Protein AF-A0A9W7HK57-F1 (afdb_monomer)

InterPro domains:
  IPR004320 Protein BPS1, chloroplastic [PF03087] (46-125)

Solvent-accessible surface area (backbone atoms only — not comparable to full-atom values): 7786 Å² total; per-residue (Å²): 138,83,84,80,81,81,78,83,73,83,80,79,73,81,81,78,69,53,72,56,57,53,52,35,52,50,36,50,51,54,46,56,54,51,68,73,46,97,78,60,54,70,67,57,57,54,50,38,50,50,56,34,49,53,40,50,50,53,43,50,48,70,75,49,48,67,64,63,58,48,54,55,49,50,52,54,49,53,52,53,51,53,52,52,51,50,53,49,51,52,50,52,52,52,50,53,50,52,52,51,52,52,52,51,52,54,46,55,68,70,50,58,64,62,62,50,50,58,50,51,52,51,51,51,53,53,50,54,65,70,70,56,133

Sequence (133 aa):
MAASTAHVRSSSLPTTTHPLVLSVEEQLTKLKASQHEASPSISNRLGGLKELYERVDDMIHSQFPKSHCIEHLEDVLGGSLRVLDACGTVRDVLSRMRESLQALESSLRRSNKFYRVGDLVKEYTMWALKTLP

Structure (mmCIF, N/CA/C/O backbone):
data_AF-A0A9W7HK57-F1
#
_entry.id   AF-A0A9W7HK57-F1
#
loop_
_atom_site.group_PDB
_atom_site.id
_atom_site.type_symbol
_atom_site.label_atom_id
_atom_site.label_alt_id
_atom_site.label_comp_id
_atom_site.label_asym_id
_atom_site.label_entity_id
_atom_site.label_seq_id
_atom_site.pdbx_PDB_ins_code
_atom_site.Cartn_x
_atom_site.Cartn_y
_atom_site.Cartn_z
_atom_site.occupancy
_atom_site.B_iso_or_equiv
_atom_site.auth_seq_id
_atom_site.auth_comp_id
_atom_site.auth_asym_id
_atom_site.auth_atom_id
_atom_site.pdbx_PDB_model_num
ATOM 1 N N . MET A 1 1 ? -57.810 42.703 3.929 1.00 36.16 1 MET A N 1
ATOM 2 C CA . MET A 1 1 ? -56.436 42.159 3.912 1.00 36.16 1 MET A CA 1
ATOM 3 C C . MET A 1 1 ? -56.252 41.327 5.169 1.00 36.16 1 MET A C 1
ATOM 5 O O . MET A 1 1 ? -56.067 41.896 6.233 1.00 36.16 1 MET A O 1
ATOM 9 N N . ALA A 1 2 ? -56.416 40.008 5.078 1.00 39.22 2 ALA A N 1
ATOM 10 C CA . ALA A 1 2 ? -56.170 39.109 6.202 1.00 39.22 2 ALA A CA 1
ATOM 11 C C . ALA A 1 2 ? -54.785 38.490 5.999 1.00 39.22 2 ALA A C 1
ATOM 13 O O . ALA A 1 2 ? -54.584 37.727 5.058 1.00 39.22 2 ALA A O 1
ATOM 14 N N . ALA A 1 3 ? -53.818 38.883 6.826 1.00 50.88 3 ALA A N 1
ATOM 15 C CA . ALA A 1 3 ? -52.492 38.285 6.820 1.00 50.88 3 ALA A CA 1
ATOM 16 C C . ALA A 1 3 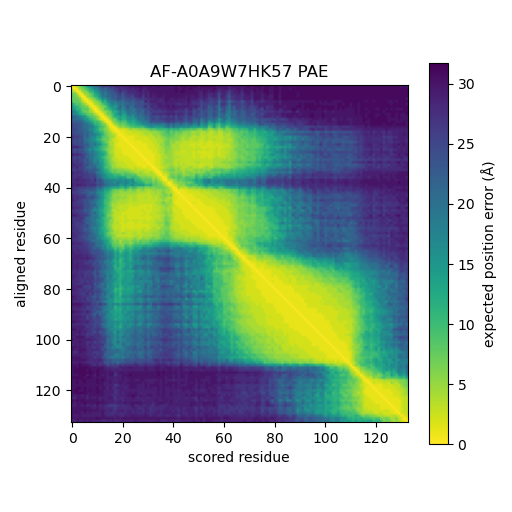? -52.567 36.940 7.554 1.00 50.88 3 ALA A C 1
ATOM 18 O O . ALA A 1 3 ? -52.700 36.899 8.775 1.00 50.88 3 ALA A O 1
ATOM 19 N N . SER A 1 4 ? -52.515 35.837 6.809 1.00 54.34 4 SER A N 1
ATOM 20 C CA . SER A 1 4 ? -52.327 34.507 7.384 1.00 54.34 4 SER A CA 1
ATOM 21 C C . SER A 1 4 ? -50.872 34.372 7.827 1.00 54.34 4 SER A C 1
ATOM 23 O O . SER A 1 4 ? -49.964 34.279 6.999 1.00 54.34 4 SER A O 1
ATOM 25 N N . THR A 1 5 ? -50.638 34.381 9.134 1.00 57.47 5 THR A N 1
ATOM 26 C CA . THR A 1 5 ? -49.333 34.095 9.728 1.00 57.47 5 THR A CA 1
ATOM 27 C C . THR A 1 5 ? -49.012 32.612 9.531 1.00 57.47 5 THR A C 1
ATOM 29 O O . THR A 1 5 ? -49.522 31.737 10.228 1.00 57.47 5 THR A O 1
ATOM 32 N N . ALA A 1 6 ? -48.177 32.305 8.539 1.00 56.09 6 ALA A N 1
ATOM 33 C CA . ALA A 1 6 ? -47.657 30.959 8.341 1.00 56.09 6 ALA A CA 1
ATOM 34 C C . ALA A 1 6 ? -46.676 30.627 9.479 1.00 56.09 6 ALA A C 1
ATOM 36 O O . ALA A 1 6 ? -45.505 30.999 9.447 1.00 56.09 6 ALA A O 1
ATOM 3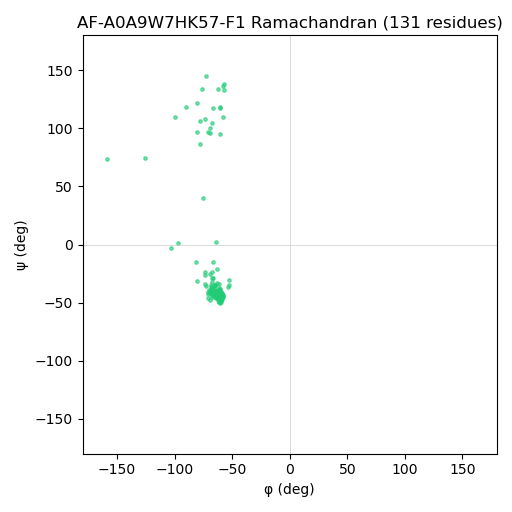7 N N . HIS A 1 7 ? -47.169 29.946 10.514 1.00 62.16 7 HIS A N 1
ATOM 38 C CA . HIS A 1 7 ? -46.334 29.387 11.571 1.00 62.16 7 HIS A CA 1
ATOM 39 C C . HIS A 1 7 ? -45.558 28.195 10.999 1.00 62.16 7 HIS A C 1
ATOM 41 O O . HIS A 1 7 ? -46.059 27.073 10.951 1.00 62.16 7 HIS A O 1
ATOM 47 N N . VAL A 1 8 ? -44.314 28.428 10.581 1.00 58.16 8 VAL A N 1
ATOM 48 C CA . VAL A 1 8 ? -43.370 27.348 10.276 1.00 58.16 8 VAL A CA 1
ATOM 49 C C . VAL A 1 8 ? -43.040 26.662 11.599 1.00 58.16 8 VAL A C 1
ATOM 51 O O . VAL A 1 8 ? -42.371 27.231 12.459 1.00 58.16 8 VAL A O 1
ATOM 54 N N . ARG A 1 9 ? -43.602 25.474 11.825 1.00 62.94 9 ARG A N 1
ATOM 55 C CA . ARG A 1 9 ? -43.195 24.584 12.915 1.00 62.94 9 ARG A CA 1
ATOM 56 C C . ARG A 1 9 ? -42.093 23.684 12.375 1.00 62.94 9 ARG A C 1
ATOM 58 O O . ARG A 1 9 ? -42.320 22.946 11.423 1.00 62.94 9 ARG A O 1
ATOM 65 N N . SER A 1 10 ? -40.905 23.772 12.958 1.00 61.88 10 SER A N 1
ATOM 66 C CA . SER A 1 10 ? -39.777 22.897 12.655 1.00 61.88 10 SER A CA 1
ATOM 67 C C . SER A 1 10 ? -40.167 21.453 12.975 1.00 61.88 10 SER A C 1
ATOM 69 O O . SER A 1 10 ? -40.472 21.128 14.121 1.00 61.88 10 SER A O 1
ATOM 71 N N . SER A 1 11 ? -40.167 20.578 11.974 1.00 54.38 11 SER A N 1
ATOM 72 C CA . SER A 1 11 ? -40.298 19.139 12.182 1.00 54.38 11 SER A CA 1
ATOM 73 C C . SER A 1 11 ? -38.935 18.582 12.592 1.00 54.38 11 SER A C 1
ATOM 75 O O . SER A 1 11 ? -38.082 18.336 11.739 1.00 54.38 11 SER A O 1
ATOM 77 N N . SER A 1 12 ? -38.693 18.410 13.892 1.00 60.69 12 SER A N 1
ATOM 78 C CA . SER A 1 12 ? -37.573 17.587 14.353 1.00 60.69 12 SER A CA 1
ATOM 79 C C . SER A 1 12 ? -37.856 16.140 13.950 1.00 60.69 12 SER A C 1
ATOM 81 O O . SER A 1 12 ? -38.856 15.566 14.386 1.00 60.69 12 SER A O 1
ATOM 83 N N . LEU A 1 13 ? -37.006 15.564 13.099 1.00 61.25 13 LEU A N 1
ATOM 84 C CA . LEU A 1 13 ? -37.034 14.130 12.819 1.00 61.25 13 LEU A CA 1
ATOM 85 C C . LEU A 1 13 ? -36.847 13.380 14.146 1.00 61.25 13 LEU A C 1
ATOM 87 O O . LEU A 1 13 ? -35.998 13.796 14.939 1.00 61.25 13 LEU A O 1
ATOM 91 N N . PRO A 1 14 ? -37.607 12.306 14.422 1.00 55.72 14 PRO A N 1
ATOM 92 C CA . PRO A 1 14 ? -37.324 11.483 15.583 1.00 55.72 14 PRO A CA 1
ATOM 93 C C . PRO A 1 14 ? -35.911 10.924 15.419 1.00 55.72 14 PRO A C 1
ATOM 95 O O . PRO A 1 14 ? -35.630 10.206 14.459 1.00 55.72 14 PRO A O 1
ATOM 98 N N . THR A 1 15 ? -35.015 11.277 16.339 1.00 57.44 15 THR A N 1
ATOM 99 C CA . THR A 1 15 ? -33.694 10.664 16.460 1.00 57.44 15 THR A CA 1
ATOM 100 C C . THR A 1 15 ? -33.939 9.188 16.732 1.00 57.44 15 THR A C 1
ATOM 102 O O . THR A 1 15 ? -34.248 8.794 17.852 1.00 57.44 15 THR A O 1
ATOM 105 N N . THR A 1 16 ? -33.926 8.369 15.685 1.00 60.75 16 THR A N 1
ATOM 106 C CA . THR A 1 16 ? -34.146 6.933 15.826 1.00 60.75 16 THR A CA 1
ATOM 107 C C . THR A 1 16 ? -32.828 6.369 16.333 1.00 60.75 16 THR A C 1
ATOM 109 O O . THR A 1 16 ? -31.924 6.061 15.560 1.00 60.75 16 THR A O 1
ATOM 112 N N . THR A 1 17 ? -32.652 6.376 17.651 1.00 71.06 17 THR A N 1
ATOM 113 C CA . THR A 1 17 ? -31.466 5.821 18.296 1.00 71.06 17 THR A CA 1
ATOM 114 C C . THR A 1 17 ? -31.397 4.330 17.995 1.00 71.06 17 THR A C 1
ATOM 116 O O . THR A 1 17 ? -32.395 3.611 18.056 1.00 71.06 17 THR A O 1
ATOM 119 N N . HIS A 1 18 ? -30.208 3.869 17.606 1.00 76.25 18 HIS A N 1
ATOM 120 C CA . HIS A 1 18 ? -29.988 2.474 17.246 1.00 76.25 18 HIS A CA 1
ATOM 121 C C . HIS A 1 18 ? -30.381 1.558 18.426 1.00 76.25 18 HIS A C 1
ATOM 123 O O . HIS A 1 18 ? -30.021 1.878 19.562 1.00 76.25 18 HIS A O 1
ATOM 129 N N . PRO A 1 19 ? -31.054 0.411 18.202 1.00 82.88 19 PRO A N 1
ATOM 130 C CA . PRO A 1 19 ? -31.537 -0.461 19.281 1.00 82.88 19 PRO A CA 1
ATOM 131 C C . PRO A 1 19 ? -30.457 -0.866 20.297 1.00 82.88 19 PRO A C 1
ATOM 133 O O . PRO A 1 19 ? -30.723 -0.948 21.493 1.00 82.88 19 PRO A O 1
ATOM 136 N N . LEU A 1 20 ? -29.213 -1.056 19.837 1.00 83.19 20 LEU A N 1
ATOM 137 C CA . LEU A 1 20 ? -28.071 -1.354 20.715 1.00 83.19 20 LEU A CA 1
ATOM 138 C C . LEU A 1 20 ? -27.679 -0.169 21.613 1.00 83.19 20 LEU A C 1
ATOM 140 O O . LEU A 1 20 ? -27.339 -0.378 22.772 1.00 83.19 20 LEU A O 1
ATOM 144 N N . VAL A 1 21 ? -27.779 1.068 21.116 1.00 84.94 21 VAL A N 1
ATOM 145 C CA . VAL A 1 21 ? -27.495 2.281 21.904 1.00 84.94 21 VAL A CA 1
ATOM 146 C C . VAL A 1 21 ? -28.541 2.442 23.004 1.00 84.94 21 VAL A C 1
ATOM 148 O O . VAL A 1 21 ? -28.182 2.632 24.162 1.00 84.94 21 VAL A O 1
ATOM 151 N N . LEU A 1 22 ? -29.819 2.254 22.662 1.00 87.69 22 LEU A N 1
ATOM 152 C CA . LEU A 1 22 ? -30.916 2.251 23.635 1.00 87.69 22 LEU A CA 1
ATOM 153 C C . LEU A 1 22 ? -30.718 1.179 24.709 1.00 87.69 22 LEU A C 1
ATOM 1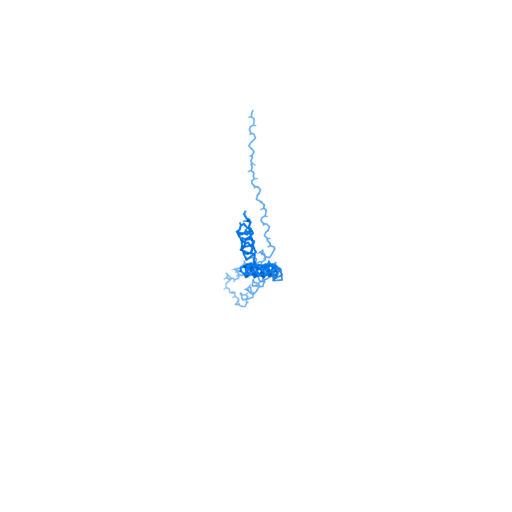55 O O . LEU A 1 22 ? -30.905 1.440 25.895 1.00 87.69 22 LEU A O 1
ATOM 159 N N . SER A 1 23 ? -30.282 -0.017 24.310 1.00 87.81 23 SER A N 1
ATOM 160 C CA . SER A 1 23 ? -30.018 -1.088 25.264 1.00 87.81 23 SER A CA 1
ATOM 161 C C . SER A 1 23 ? -28.855 -0.773 26.213 1.00 87.81 23 SER A C 1
ATOM 163 O O . SER A 1 23 ? -28.913 -1.184 27.372 1.00 87.81 23 SER A O 1
ATOM 165 N N . VAL A 1 24 ? -27.795 -0.109 25.748 1.00 89.94 24 VAL A N 1
ATOM 166 C CA . VAL A 1 24 ? -26.674 0.312 26.605 1.00 89.94 24 VAL A CA 1
ATOM 167 C C . VAL A 1 24 ? -27.137 1.395 27.582 1.00 89.94 24 VAL A C 1
ATOM 169 O O . VAL A 1 24 ? -26.838 1.314 28.774 1.00 89.94 24 VAL A O 1
ATOM 172 N N . GLU A 1 25 ? -27.914 2.373 27.111 1.00 89.69 25 GLU A N 1
ATOM 173 C CA . GLU A 1 25 ? -28.502 3.425 27.949 1.00 89.69 25 GLU A CA 1
ATOM 174 C C . GLU A 1 25 ? -29.426 2.850 29.036 1.00 89.69 25 GLU A C 1
ATOM 176 O O . GLU A 1 25 ? -29.368 3.270 30.196 1.00 89.69 25 GLU A O 1
ATOM 181 N N . GLU A 1 26 ? -30.227 1.838 28.704 1.00 90.12 26 GLU A N 1
ATOM 182 C CA . GLU A 1 26 ? -31.085 1.135 29.660 1.00 90.12 26 GLU A CA 1
ATOM 183 C C . GLU A 1 26 ? -30.269 0.418 30.751 1.00 90.12 26 GLU A C 1
ATOM 185 O O . GLU A 1 26 ? -30.545 0.571 31.942 1.00 90.12 26 GLU A O 1
ATOM 190 N N . GLN A 1 27 ? -29.203 -0.307 30.388 1.00 90.88 27 GLN A N 1
ATOM 191 C CA . GLN A 1 27 ? -28.346 -0.951 31.395 1.00 90.88 27 GLN A CA 1
ATOM 192 C C . GLN A 1 27 ? -27.621 0.074 32.277 1.00 90.88 27 GLN A C 1
ATOM 194 O O . GLN A 1 27 ? -27.457 -0.131 33.481 1.00 90.88 27 GLN A O 1
ATOM 199 N N . LEU A 1 28 ? -27.240 1.220 31.710 1.00 91.25 28 LEU A N 1
ATOM 200 C CA . LEU A 1 28 ? -26.567 2.294 32.436 1.00 91.25 28 LEU A CA 1
ATOM 201 C C . LEU A 1 28 ? -27.514 3.000 33.421 1.00 91.25 28 LEU A C 1
ATOM 203 O O . LEU A 1 28 ? -27.119 3.307 34.551 1.00 91.25 28 LEU A O 1
ATOM 207 N N . THR A 1 29 ? -28.774 3.219 33.035 1.00 89.94 29 THR A N 1
ATOM 208 C CA . THR A 1 29 ? -29.808 3.774 33.926 1.00 89.94 29 THR A CA 1
ATOM 209 C C 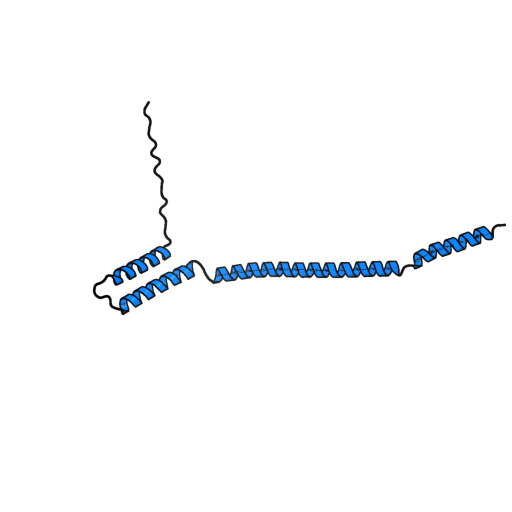. THR A 1 29 ? -30.159 2.805 35.056 1.00 89.94 29 THR A C 1
ATOM 211 O O . THR A 1 29 ? -30.171 3.217 36.218 1.00 89.94 29 THR A O 1
ATOM 214 N N . LYS A 1 30 ? -30.318 1.509 34.760 1.00 88.25 30 LYS A N 1
ATOM 215 C CA . LYS A 1 30 ? -30.519 0.443 35.760 1.00 88.25 30 LYS A CA 1
ATOM 216 C C . LYS A 1 30 ? -29.360 0.365 36.763 1.00 88.25 30 LYS A C 1
ATOM 218 O O . LYS A 1 30 ? -29.583 0.328 37.976 1.00 88.25 30 LYS A O 1
ATOM 223 N N . LEU A 1 31 ? -28.114 0.416 36.285 1.00 88.19 31 LEU A N 1
ATOM 224 C CA . LEU A 1 31 ? -26.925 0.384 37.143 1.00 88.19 31 LEU A CA 1
ATOM 225 C C . LEU A 1 31 ? -26.850 1.611 38.069 1.00 88.19 31 LEU A C 1
ATOM 227 O O . LEU A 1 31 ? -26.518 1.472 39.252 1.00 88.19 31 LEU A O 1
ATOM 231 N N . LYS A 1 32 ? -27.189 2.804 37.559 1.00 87.25 32 LYS A N 1
ATOM 232 C CA . LYS A 1 32 ? -27.277 4.040 38.357 1.00 87.25 32 LYS A CA 1
ATOM 233 C C . LYS A 1 32 ? -28.382 3.983 39.410 1.00 87.25 32 LYS A C 1
ATOM 235 O O . LYS A 1 32 ? -28.152 4.442 40.528 1.00 87.25 32 LYS A O 1
ATOM 240 N N . ALA A 1 33 ? -29.542 3.413 39.090 1.00 85.25 33 ALA A N 1
ATOM 241 C CA . ALA A 1 33 ? -30.634 3.254 40.048 1.00 85.25 33 ALA A CA 1
ATOM 242 C C . ALA A 1 33 ? -30.214 2.361 41.228 1.00 85.25 33 ALA A C 1
ATOM 244 O O . ALA A 1 33 ? -30.386 2.752 42.380 1.00 85.25 33 ALA A O 1
ATOM 245 N N . SER A 1 34 ? -29.530 1.239 40.958 1.00 81.00 34 SER A N 1
ATOM 246 C CA . SER A 1 34 ? -29.054 0.330 42.018 1.00 81.00 34 SER A CA 1
ATOM 247 C C . SER A 1 34 ? -28.026 0.957 42.974 1.00 81.00 34 SER A C 1
ATOM 249 O O . SER A 1 34 ? -27.846 0.475 44.086 1.00 81.00 34 SER A O 1
ATOM 251 N N . GLN A 1 35 ? -27.340 2.034 42.571 1.00 76.81 35 GLN A N 1
ATOM 252 C CA . GLN A 1 35 ? -26.404 2.755 43.444 1.00 76.81 35 GLN A CA 1
ATOM 253 C C . GLN A 1 35 ? -27.093 3.595 44.521 1.00 76.81 35 GLN A C 1
ATOM 255 O O . GLN A 1 35 ? -26.461 3.897 45.528 1.00 76.81 35 GLN A O 1
ATOM 260 N N . HIS A 1 36 ? -28.350 3.982 44.304 1.00 77.06 36 HIS A N 1
ATOM 261 C CA . HIS A 1 36 ? -29.101 4.851 45.210 1.00 77.06 36 HIS A CA 1
ATOM 262 C C . HIS A 1 36 ? -30.006 4.063 46.166 1.00 77.06 36 HIS A C 1
ATOM 264 O O . HIS A 1 36 ? -30.711 4.661 46.976 1.00 77.06 36 HIS A O 1
ATOM 270 N N . GLU A 1 37 ? -29.998 2.731 46.088 1.00 75.38 37 GLU A N 1
ATOM 271 C CA . GLU A 1 37 ? -30.739 1.901 47.029 1.00 75.38 37 GLU A CA 1
ATOM 272 C C . GLU A 1 37 ? -30.065 1.882 48.403 1.00 75.38 37 GLU A C 1
ATOM 274 O O . GLU A 1 37 ? -28.842 1.906 48.515 1.00 75.38 37 GLU A O 1
ATOM 279 N N . ALA A 1 38 ? -30.870 1.819 49.466 1.00 68.94 38 ALA A N 1
ATOM 280 C CA . ALA A 1 38 ? -30.395 1.913 50.847 1.00 68.94 38 ALA A CA 1
ATOM 281 C C . ALA A 1 38 ? -29.518 0.719 51.290 1.00 68.94 38 ALA A C 1
ATOM 283 O O . ALA A 1 38 ? -28.838 0.808 52.312 1.00 68.94 38 ALA A O 1
ATOM 284 N N . SER A 1 39 ? -29.516 -0.395 50.542 1.00 66.44 39 SER A N 1
ATOM 285 C CA . SER A 1 39 ? -28.631 -1.544 50.786 1.00 66.44 39 SER A CA 1
ATOM 286 C C . SER A 1 39 ? -28.452 -2.421 49.530 1.00 66.44 39 SER A C 1
ATOM 288 O O . SER A 1 39 ? -29.023 -3.510 49.432 1.00 66.44 39 SER A O 1
ATOM 290 N N . PRO A 1 40 ? -27.681 -1.977 48.523 1.00 66.38 40 PRO A N 1
ATOM 291 C CA . PRO A 1 40 ? -27.464 -2.762 47.324 1.00 66.38 40 PRO A CA 1
ATOM 292 C C . PRO A 1 40 ? -26.384 -3.812 47.588 1.00 66.38 40 PRO A C 1
ATOM 294 O O . PRO A 1 40 ? -25.243 -3.494 47.930 1.00 66.38 40 PRO A O 1
ATOM 297 N N . SER A 1 41 ? -26.732 -5.084 47.394 1.00 81.88 41 SER A N 1
ATOM 298 C CA . SER A 1 41 ? -25.766 -6.184 47.423 1.00 81.88 41 SER A CA 1
ATOM 299 C C . SER A 1 41 ? -24.650 -5.946 46.399 1.00 81.88 41 SER A C 1
ATOM 301 O O . SER A 1 41 ? -24.914 -5.649 45.231 1.00 81.88 41 SER A O 1
ATOM 303 N N . ILE A 1 42 ? -23.390 -6.126 46.812 1.00 85.06 42 ILE A N 1
ATOM 304 C CA . ILE A 1 42 ? -22.208 -6.011 45.936 1.00 85.06 42 ILE A CA 1
ATOM 305 C C . ILE A 1 42 ? -22.350 -6.918 44.703 1.00 85.06 42 ILE A C 1
ATOM 307 O O . ILE A 1 42 ? -21.983 -6.517 43.599 1.00 85.06 42 ILE A O 1
ATOM 311 N N . SER A 1 43 ? -22.948 -8.103 44.868 1.00 85.31 43 SER A N 1
ATOM 312 C CA . SER A 1 43 ? -23.197 -9.039 43.763 1.00 85.31 43 SER A CA 1
ATOM 313 C C . SER A 1 43 ? -24.123 -8.461 42.687 1.00 85.31 43 SER A C 1
ATOM 315 O O . SER A 1 43 ? -23.840 -8.615 41.502 1.00 85.31 43 SER A O 1
ATOM 317 N N . ASN A 1 44 ? -25.158 -7.707 43.073 1.00 84.69 44 ASN A N 1
ATOM 318 C CA . ASN A 1 44 ? -26.096 -7.086 42.136 1.00 84.69 44 ASN A CA 1
ATOM 319 C C . ASN A 1 44 ? -25.415 -5.977 41.324 1.00 84.69 44 ASN A C 1
ATOM 321 O O . ASN A 1 44 ? -25.645 -5.850 40.123 1.00 84.69 44 ASN A O 1
ATOM 325 N N . ARG A 1 45 ? -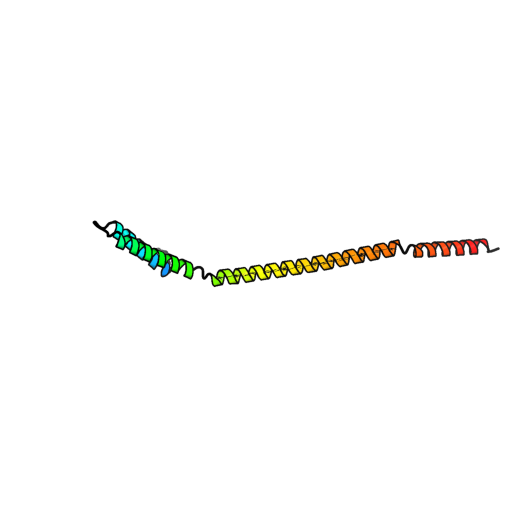24.526 -5.203 41.961 1.00 85.75 45 ARG A N 1
ATOM 326 C CA . ARG A 1 45 ? -23.750 -4.153 41.281 1.00 85.75 45 ARG A CA 1
ATOM 327 C C . ARG A 1 45 ? -22.757 -4.740 40.278 1.00 85.75 45 ARG A C 1
ATOM 329 O O . ARG A 1 45 ? -22.631 -4.220 39.173 1.00 85.75 45 ARG A O 1
ATOM 336 N N . LEU A 1 46 ? -22.076 -5.827 40.645 1.00 89.88 46 LEU A N 1
ATOM 337 C CA . LEU A 1 46 ? -21.168 -6.544 39.744 1.00 89.88 46 LEU A CA 1
ATOM 338 C C . LEU A 1 46 ? -21.924 -7.214 38.586 1.00 89.88 46 LEU A C 1
ATOM 340 O O . LEU A 1 46 ? -21.458 -7.160 37.451 1.00 89.88 46 LEU A O 1
ATOM 344 N N . GLY A 1 47 ? -23.106 -7.779 38.850 1.00 90.62 47 GLY A N 1
ATOM 345 C CA . GLY A 1 47 ? -23.989 -8.331 37.820 1.00 90.62 47 GLY A CA 1
ATOM 346 C C . GLY A 1 47 ? -24.425 -7.279 36.799 1.00 90.62 47 GLY A C 1
ATOM 347 O O . GLY A 1 47 ? -24.247 -7.482 35.603 1.00 90.62 47 GLY A O 1
ATOM 348 N N . GLY A 1 48 ? -24.891 -6.113 37.258 1.00 90.25 48 GLY A N 1
ATOM 349 C CA . GLY A 1 48 ? -25.262 -5.011 36.364 1.00 90.25 48 GLY A CA 1
ATOM 350 C C . GLY A 1 48 ? -24.084 -4.453 35.553 1.00 90.25 48 GLY A C 1
ATOM 351 O O . GLY A 1 48 ? -24.257 -4.069 34.399 1.00 90.25 48 GLY A O 1
ATOM 352 N N . LEU A 1 49 ? -22.870 -4.443 36.115 1.00 91.94 49 LEU A N 1
ATOM 353 C CA . LEU A 1 49 ? -21.665 -4.053 35.374 1.00 91.94 49 LEU A CA 1
ATOM 354 C C . LEU A 1 49 ? -21.320 -5.061 34.268 1.00 91.94 49 LEU A C 1
ATOM 356 O O . LEU A 1 49 ? -20.932 -4.654 33.175 1.00 91.94 49 LEU A O 1
ATOM 360 N N . LYS A 1 50 ? -21.484 -6.361 34.538 1.00 93.00 50 LYS A N 1
ATOM 361 C CA . LYS A 1 50 ? -21.302 -7.428 33.545 1.00 93.00 50 LYS A CA 1
ATOM 362 C C . LYS A 1 50 ? -22.317 -7.309 32.403 1.00 93.00 50 LYS A C 1
ATOM 364 O O . LYS A 1 50 ? -21.910 -7.350 31.249 1.00 93.00 50 LYS A O 1
ATOM 369 N N . GLU A 1 51 ? -23.595 -7.085 32.714 1.00 93.00 51 GLU A N 1
ATOM 370 C CA . GLU A 1 51 ? -24.651 -6.865 31.707 1.00 93.00 51 GLU A CA 1
ATOM 371 C C . GLU A 1 51 ? -24.352 -5.642 30.821 1.00 93.00 51 GLU A C 1
ATOM 373 O O . GLU A 1 51 ? -24.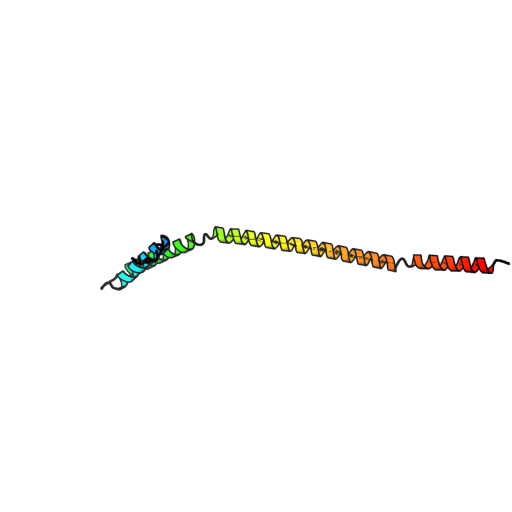504 -5.695 29.600 1.00 93.00 51 GLU A O 1
ATOM 378 N N . LEU A 1 52 ? -23.882 -4.541 31.418 1.00 93.88 52 LEU A N 1
ATOM 379 C CA . LEU A 1 52 ? -23.475 -3.349 30.672 1.00 93.88 52 LEU A CA 1
ATOM 380 C C . LEU A 1 52 ? -22.273 -3.631 29.761 1.00 93.88 52 LEU A C 1
ATOM 382 O O . LEU A 1 52 ? -22.263 -3.192 28.613 1.00 93.88 52 LEU A O 1
ATOM 386 N N . TYR A 1 53 ? -21.272 -4.355 30.267 1.00 92.62 53 TYR A N 1
ATOM 387 C CA . TYR A 1 53 ? -20.094 -4.734 29.491 1.00 92.62 53 TYR A CA 1
ATOM 388 C C . TYR A 1 53 ? -20.470 -5.577 28.269 1.00 92.62 53 TYR A C 1
ATOM 390 O O . TYR A 1 53 ? -20.050 -5.250 27.165 1.00 92.62 53 TYR A O 1
ATOM 398 N N . GLU A 1 54 ? -21.316 -6.595 28.447 1.00 92.88 54 GLU A N 1
ATOM 399 C CA . GLU A 1 54 ? -21.804 -7.443 27.352 1.00 92.88 54 GLU A CA 1
ATOM 400 C C . GLU A 1 54 ? -22.528 -6.614 26.277 1.00 92.88 54 GLU A C 1
ATOM 402 O O . GLU A 1 54 ? -22.240 -6.760 25.093 1.00 92.88 54 GLU A O 1
ATOM 407 N N . ARG A 1 55 ? -23.386 -5.657 26.666 1.00 91.44 55 ARG A N 1
ATOM 408 C CA . ARG A 1 55 ? -24.092 -4.802 25.691 1.00 91.44 55 ARG A CA 1
ATOM 409 C C . ARG A 1 55 ? -23.184 -3.839 24.938 1.00 91.44 55 ARG A C 1
ATOM 411 O O . ARG A 1 55 ? -23.435 -3.552 23.767 1.00 91.44 55 ARG A O 1
ATOM 418 N N . VAL A 1 56 ? -22.145 -3.324 25.589 1.00 90.50 56 VAL A N 1
ATOM 419 C CA . VAL A 1 56 ? -21.135 -2.494 24.920 1.00 90.50 56 VAL A CA 1
ATOM 420 C C . VAL A 1 56 ? -20.296 -3.341 23.963 1.00 90.50 56 VAL A C 1
ATOM 422 O O . VAL A 1 56 ? -20.023 -2.895 22.850 1.00 90.50 56 VAL A O 1
ATOM 425 N N . ASP A 1 57 ? -19.931 -4.560 24.356 1.00 89.12 57 ASP A N 1
ATOM 426 C CA . ASP A 1 57 ? -19.177 -5.485 23.509 1.00 89.12 57 ASP A CA 1
ATOM 427 C C . ASP A 1 57 ? -19.977 -5.905 22.263 1.00 89.12 57 ASP A C 1
ATOM 429 O O . ASP A 1 57 ? -19.453 -5.829 21.149 1.00 89.12 57 ASP A O 1
ATOM 433 N N . ASP A 1 58 ? -21.267 -6.223 22.414 1.00 88.12 58 ASP A N 1
ATOM 434 C CA . ASP A 1 58 ? -22.187 -6.502 21.301 1.00 88.12 58 ASP A CA 1
ATOM 435 C C . ASP A 1 58 ? -22.286 -5.311 20.332 1.00 88.12 58 ASP A C 1
ATOM 437 O O . ASP A 1 58 ? -22.263 -5.471 19.108 1.00 88.12 58 ASP A O 1
ATOM 441 N N . MET A 1 59 ? -22.366 -4.088 20.869 1.00 86.88 59 MET A N 1
ATOM 442 C CA . MET A 1 59 ? -22.421 -2.860 20.073 1.00 86.88 59 MET A CA 1
ATOM 443 C C . MET A 1 59 ? -21.140 -2.643 19.260 1.00 86.88 59 MET A C 1
ATOM 445 O O . MET A 1 59 ? -21.217 -2.296 18.079 1.00 86.88 59 MET A O 1
ATOM 449 N N . ILE A 1 60 ? -19.972 -2.870 19.866 1.00 83.50 60 ILE A N 1
ATOM 450 C CA . ILE A 1 60 ? -18.674 -2.750 19.190 1.00 83.50 60 ILE A CA 1
ATOM 451 C C . ILE A 1 60 ? -18.547 -3.810 18.090 1.00 83.50 60 ILE A C 1
ATOM 453 O O . ILE A 1 60 ? -18.167 -3.477 16.967 1.00 83.50 60 ILE A O 1
ATOM 457 N N . HIS A 1 61 ? -18.913 -5.063 18.371 1.00 81.88 61 HIS A N 1
ATOM 458 C CA . HIS A 1 61 ? -18.883 -6.142 17.381 1.00 81.88 61 HIS A CA 1
ATOM 459 C C . HIS A 1 61 ? -19.867 -5.921 16.226 1.00 81.88 61 HIS A C 1
ATOM 461 O O . HIS A 1 61 ? -19.552 -6.261 15.086 1.00 81.88 61 HIS A O 1
ATOM 467 N N . SER A 1 62 ? -21.031 -5.323 16.496 1.00 78.56 62 SER A N 1
ATOM 468 C CA . SER A 1 62 ? -22.024 -4.996 15.470 1.00 78.56 62 SER A CA 1
ATOM 469 C C . SER A 1 62 ? -21.608 -3.826 14.575 1.00 78.56 62 SER A C 1
ATOM 471 O O . SER A 1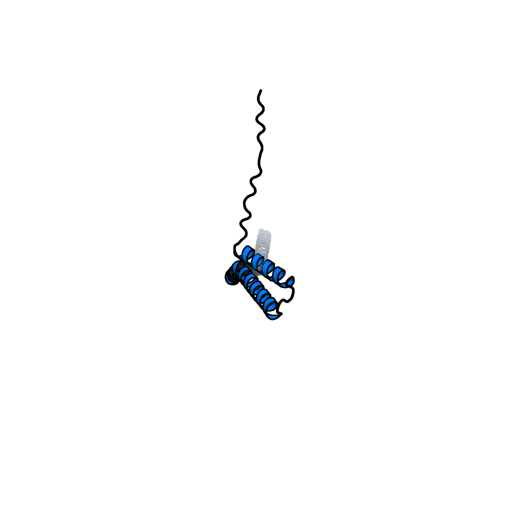 62 ? -21.959 -3.833 13.397 1.00 78.56 62 SER A O 1
ATOM 473 N N . GLN A 1 63 ? -20.917 -2.810 15.104 1.00 73.19 63 GLN A N 1
ATOM 474 C CA . GLN A 1 63 ? -20.452 -1.667 14.301 1.00 73.19 63 GLN A CA 1
ATOM 475 C C . GLN A 1 63 ? -19.170 -1.969 13.530 1.00 73.19 63 GLN A C 1
ATOM 477 O O . GLN A 1 63 ? -18.966 -1.438 12.441 1.00 73.19 63 GLN A O 1
ATOM 482 N N . PHE A 1 64 ? -18.313 -2.820 14.088 1.00 67.38 64 PHE A N 1
ATOM 483 C CA . PHE A 1 64 ? -17.025 -3.165 13.510 1.00 67.38 64 PHE A CA 1
ATOM 484 C C . PHE A 1 64 ? -16.921 -4.683 13.370 1.00 67.38 64 PHE A C 1
ATOM 486 O O . PHE A 1 64 ? -16.192 -5.318 14.142 1.00 67.38 64 PHE A O 1
ATOM 493 N N . PRO A 1 65 ? -17.618 -5.296 12.390 1.00 69.38 65 PRO A N 1
ATOM 494 C CA . PRO A 1 65 ? -17.350 -6.682 12.053 1.00 69.38 65 PRO A CA 1
ATOM 495 C C . PRO A 1 65 ? -15.873 -6.775 11.671 1.00 69.38 65 PRO A C 1
ATOM 497 O O . PRO A 1 65 ? -15.432 -6.240 10.652 1.00 69.38 65 PRO A O 1
ATOM 500 N N . LYS A 1 66 ? -15.087 -7.416 12.542 1.00 64.69 66 LYS A N 1
ATOM 501 C CA . LYS A 1 66 ? -13.629 -7.545 12.407 1.00 64.69 66 LYS A CA 1
ATOM 502 C C . LYS A 1 66 ? -13.242 -8.107 11.033 1.00 64.69 66 LYS A C 1
ATOM 504 O O . LYS A 1 66 ? -12.212 -7.715 10.501 1.00 64.69 66 LYS A O 1
ATOM 509 N N . SER A 1 67 ? -14.097 -8.942 10.439 1.00 66.31 67 SER A N 1
ATOM 510 C CA . SER A 1 67 ? -13.944 -9.472 9.080 1.00 66.31 67 SER A CA 1
ATOM 511 C C . SER A 1 67 ? -13.937 -8.386 8.002 1.00 66.31 67 SER A C 1
ATOM 513 O O . SER A 1 67 ? -13.011 -8.340 7.205 1.00 66.31 67 SER A O 1
ATOM 515 N N . HIS A 1 68 ? -14.896 -7.458 8.014 1.00 69.00 68 HIS A N 1
ATOM 516 C CA . HIS A 1 68 ? -15.016 -6.431 6.973 1.00 69.00 68 HIS A CA 1
ATOM 517 C C . HIS A 1 68 ? -13.848 -5.431 7.003 1.00 69.00 68 HIS A C 1
ATOM 519 O O . HIS A 1 68 ? -13.448 -4.888 5.974 1.00 69.00 68 HIS A O 1
ATOM 525 N N . CYS A 1 69 ? -13.296 -5.158 8.188 1.00 73.81 69 CYS A N 1
ATOM 526 C CA . CYS A 1 69 ? -12.134 -4.280 8.317 1.00 73.81 69 CYS A CA 1
ATOM 527 C C . CYS A 1 69 ? -10.862 -4.949 7.770 1.00 73.81 69 CYS A C 1
ATOM 529 O O . CYS A 1 69 ? -10.072 -4.300 7.085 1.00 73.81 69 CYS A O 1
ATOM 531 N N . ILE A 1 70 ? -10.686 -6.247 8.041 1.00 80.62 70 ILE A N 1
ATOM 532 C CA . ILE A 1 70 ? -9.529 -7.020 7.578 1.00 80.62 70 ILE A CA 1
ATOM 533 C C . ILE A 1 70 ? -9.585 -7.216 6.062 1.00 80.62 70 ILE A C 1
ATOM 535 O O . ILE A 1 70 ? -8.607 -6.898 5.399 1.00 80.62 70 ILE A O 1
ATOM 539 N N . GLU A 1 71 ? -10.726 -7.629 5.503 1.00 81.94 71 GLU A N 1
ATOM 540 C CA . GLU A 1 71 ? -10.883 -7.828 4.052 1.00 81.94 71 GLU A CA 1
ATOM 541 C C . GLU A 1 71 ? -10.606 -6.537 3.268 1.00 81.94 71 GLU A C 1
ATOM 543 O O . GLU A 1 71 ? -9.823 -6.527 2.321 1.00 81.94 71 GLU A O 1
ATOM 548 N N . HIS A 1 72 ? -11.167 -5.407 3.711 1.00 83.56 72 HIS A N 1
ATOM 549 C CA . HIS A 1 72 ? -10.920 -4.124 3.054 1.00 83.56 72 HIS A CA 1
ATOM 550 C C . HIS A 1 72 ? -9.448 -3.688 3.162 1.00 83.56 72 HIS A C 1
ATOM 552 O O . HIS A 1 72 ? -8.898 -3.086 2.238 1.00 83.56 72 HIS A O 1
ATOM 558 N N . LEU A 1 73 ? -8.786 -3.979 4.286 1.00 89.44 73 LEU A N 1
ATOM 559 C CA . LEU A 1 73 ? -7.364 -3.690 4.455 1.00 89.44 73 LEU A CA 1
ATOM 560 C C . LEU A 1 73 ? -6.494 -4.583 3.559 1.00 89.44 73 LEU A C 1
ATOM 562 O O . LEU A 1 73 ? -5.535 -4.087 2.967 1.00 89.44 73 LEU A O 1
ATOM 566 N N . GLU A 1 74 ? -6.832 -5.865 3.436 1.00 91.88 74 GLU A N 1
ATOM 567 C CA . GLU A 1 74 ? -6.161 -6.817 2.547 1.00 91.88 74 GLU A CA 1
ATOM 568 C C . GLU A 1 74 ? -6.293 -6.405 1.078 1.00 91.88 74 GLU A C 1
ATOM 570 O O . GLU A 1 74 ? -5.295 -6.407 0.356 1.00 91.88 74 GLU A O 1
ATOM 575 N N . ASP A 1 75 ? -7.471 -5.947 0.651 1.00 92.50 75 ASP A N 1
ATOM 576 C CA . ASP A 1 75 ? -7.699 -5.443 -0.706 1.00 92.50 75 ASP A CA 1
ATOM 577 C C . ASP A 1 75 ? -6.861 -4.194 -1.012 1.00 92.50 75 ASP A C 1
ATOM 579 O O . ASP A 1 75 ? -6.200 -4.105 -2.056 1.00 92.50 75 ASP A O 1
ATOM 583 N N . VAL A 1 76 ? -6.839 -3.226 -0.089 1.00 95.56 76 VAL A N 1
ATOM 584 C CA . VAL A 1 76 ? -6.027 -2.004 -0.223 1.00 95.56 76 VAL A CA 1
ATOM 585 C C . VAL A 1 76 ? -4.536 -2.344 -0.255 1.00 95.56 76 VAL A C 1
ATOM 587 O O . VAL A 1 76 ? -3.780 -1.791 -1.067 1.00 95.56 76 VAL A O 1
ATOM 590 N N . LEU A 1 77 ? -4.100 -3.273 0.595 1.00 96.75 77 LEU A N 1
ATOM 591 C CA . LEU A 1 77 ? -2.716 -3.724 0.644 1.00 96.75 77 LEU A CA 1
ATOM 592 C C . LEU A 1 77 ? -2.328 -4.464 -0.644 1.00 96.75 77 LEU A C 1
ATOM 594 O O . LEU A 1 77 ? -1.285 -4.168 -1.231 1.00 96.75 77 LEU A O 1
ATOM 598 N N . GLY A 1 78 ? -3.189 -5.354 -1.137 1.00 96.25 78 GLY A N 1
ATOM 599 C CA . GLY A 1 78 ? -3.007 -6.060 -2.403 1.00 96.25 78 GLY A CA 1
ATOM 600 C C . GLY A 1 78 ? -2.961 -5.110 -3.602 1.00 96.25 78 GLY A C 1
ATOM 601 O O . GLY A 1 78 ? -2.135 -5.272 -4.503 1.00 96.25 78 GLY A O 1
ATOM 602 N N . GLY A 1 79 ? -3.794 -4.066 -3.612 1.00 95.75 79 GLY A N 1
ATOM 603 C CA . GLY A 1 79 ? -3.724 -2.981 -4.594 1.00 95.75 79 GLY A CA 1
ATOM 604 C C . GLY A 1 79 ? -2.383 -2.244 -4.560 1.00 95.75 79 GLY A C 1
ATOM 605 O O . GLY A 1 79 ? -1.739 -2.076 -5.596 1.00 95.75 79 GLY A O 1
ATOM 606 N N . SER A 1 80 ? -1.928 -1.873 -3.365 1.00 97.00 80 SER A N 1
ATOM 607 C CA . SER A 1 80 ? -0.658 -1.165 -3.160 1.00 97.00 80 SER A CA 1
ATOM 608 C C . SER A 1 80 ? 0.548 -1.996 -3.604 1.00 97.00 80 SER A C 1
ATOM 610 O O . SER A 1 80 ? 1.463 -1.477 -4.245 1.00 97.00 80 SER A O 1
ATOM 612 N N . LEU A 1 81 ? 0.529 -3.303 -3.331 1.00 97.62 81 LEU A N 1
ATOM 613 C CA . LEU A 1 81 ? 1.590 -4.220 -3.738 1.00 97.62 81 LEU A CA 1
ATOM 614 C C . LEU A 1 81 ? 1.692 -4.336 -5.265 1.00 97.62 81 LEU A C 1
ATOM 616 O O . LEU A 1 81 ? 2.796 -4.292 -5.804 1.00 97.62 81 LEU A O 1
ATOM 620 N N . ARG A 1 82 ? 0.556 -4.402 -5.975 1.00 97.81 82 ARG A N 1
ATOM 621 C CA . ARG A 1 82 ? 0.536 -4.416 -7.450 1.00 97.81 82 ARG A CA 1
ATOM 622 C C . ARG A 1 82 ? 1.146 -3.152 -8.054 1.00 97.81 82 ARG A C 1
ATOM 624 O O . ARG A 1 82 ? 1.862 -3.232 -9.049 1.00 97.81 82 ARG A O 1
ATOM 631 N N . VAL A 1 83 ? 0.897 -1.987 -7.453 1.00 98.12 83 VAL A N 1
ATOM 632 C CA . VAL A 1 83 ? 1.521 -0.726 -7.891 1.00 98.12 83 VAL A CA 1
ATOM 633 C C . VAL A 1 83 ? 3.034 -0.769 -7.679 1.00 98.12 83 VAL A C 1
ATOM 635 O O . VAL A 1 83 ? 3.791 -0.370 -8.563 1.00 98.12 83 VAL A O 1
ATOM 638 N N . LEU A 1 84 ? 3.489 -1.277 -6.532 1.00 98.25 84 LEU A N 1
ATOM 639 C CA . LEU A 1 84 ? 4.915 -1.391 -6.236 1.00 98.25 84 LEU A CA 1
ATOM 640 C C . LEU A 1 84 ? 5.635 -2.343 -7.206 1.00 98.25 84 LEU A C 1
ATOM 642 O O . LEU A 1 84 ? 6.737 -2.027 -7.658 1.00 98.25 84 LEU A O 1
ATOM 646 N N . ASP A 1 85 ? 4.999 -3.458 -7.564 1.00 98.19 85 ASP A N 1
ATOM 647 C CA . ASP A 1 85 ? 5.506 -4.416 -8.553 1.00 98.19 85 ASP A CA 1
ATOM 648 C C . ASP A 1 85 ? 5.623 -3.794 -9.956 1.00 98.19 85 ASP A C 1
ATOM 650 O O . ASP A 1 85 ? 6.674 -3.865 -10.602 1.00 98.19 85 ASP A O 1
ATOM 654 N N . ALA A 1 86 ? 4.592 -3.062 -10.391 1.00 98.06 86 ALA A N 1
ATOM 655 C CA . ALA A 1 86 ? 4.629 -2.313 -11.646 1.00 98.06 86 ALA A CA 1
ATOM 656 C C . ALA A 1 86 ? 5.759 -1.265 -11.654 1.00 98.06 86 ALA A C 1
ATOM 658 O O . ALA A 1 86 ? 6.507 -1.159 -12.628 1.00 98.06 86 ALA A O 1
ATOM 659 N N . CYS A 1 87 ? 5.944 -0.529 -10.554 1.00 97.94 87 CYS A N 1
ATOM 660 C CA . CYS A 1 87 ? 7.062 0.405 -10.389 1.00 97.94 87 CYS A CA 1
ATOM 661 C C . CYS A 1 87 ? 8.427 -0.299 -10.453 1.00 97.94 87 CYS A C 1
ATOM 663 O O . CYS A 1 87 ? 9.380 0.251 -11.011 1.00 97.94 87 CYS A O 1
ATOM 665 N N . GLY A 1 88 ? 8.533 -1.512 -9.902 1.00 98.06 88 GLY A N 1
ATOM 666 C CA . GLY A 1 88 ? 9.715 -2.361 -10.037 1.00 98.06 88 GLY A CA 1
ATOM 667 C C . GLY A 1 88 ? 10.007 -2.703 -11.494 1.00 98.06 88 GLY A C 1
ATOM 668 O O . GLY A 1 88 ? 11.099 -2.427 -11.985 1.00 98.06 88 GLY A O 1
ATOM 669 N N . THR A 1 89 ? 8.991 -3.174 -12.213 1.00 98.25 89 THR A N 1
ATOM 670 C CA . THR A 1 89 ? 9.089 -3.509 -13.639 1.00 98.25 89 THR A CA 1
ATOM 671 C C . THR A 1 89 ? 9.527 -2.307 -14.483 1.00 98.25 89 THR A C 1
ATOM 673 O O . THR A 1 89 ? 10.426 -2.420 -15.316 1.00 98.25 89 THR A O 1
ATOM 676 N N . VAL A 1 90 ? 8.943 -1.125 -14.252 1.00 98.56 90 VAL A N 1
ATOM 677 C CA . VAL A 1 90 ? 9.322 0.110 -14.963 1.00 98.56 90 VAL A CA 1
ATOM 678 C C . VAL A 1 90 ? 10.791 0.461 -14.723 1.00 98.56 90 VAL A C 1
ATOM 680 O O . VAL A 1 90 ? 11.504 0.813 -15.665 1.00 98.56 90 VAL A O 1
ATOM 683 N N . ARG A 1 91 ? 11.268 0.342 -13.479 1.00 98.50 91 ARG A N 1
ATOM 684 C CA . ARG A 1 91 ? 12.671 0.601 -13.133 1.00 98.50 91 ARG A CA 1
ATOM 685 C C . ARG A 1 91 ? 13.617 -0.364 -13.848 1.00 98.50 91 ARG A C 1
ATOM 687 O O . ARG A 1 91 ? 14.665 0.069 -14.332 1.00 98.50 91 ARG A O 1
ATOM 694 N N . ASP A 1 92 ? 13.248 -1.633 -13.964 1.00 98.44 92 ASP A N 1
ATOM 695 C CA . ASP A 1 92 ? 14.061 -2.639 -14.648 1.00 98.44 92 ASP A CA 1
ATOM 696 C C . ASP A 1 92 ? 14.138 -2.366 -16.155 1.00 98.44 92 ASP A C 1
ATOM 698 O O . ASP A 1 92 ? 15.220 -2.409 -16.747 1.00 98.44 92 ASP A O 1
ATOM 702 N N . VAL A 1 93 ? 13.012 -2.006 -16.779 1.00 98.44 93 VAL A N 1
ATOM 703 C CA . VAL A 1 93 ? 12.968 -1.607 -18.196 1.00 98.44 93 VAL A CA 1
ATOM 704 C C . VAL A 1 93 ? 13.821 -0.362 -18.442 1.00 98.44 93 VAL A C 1
ATOM 706 O O . VAL A 1 93 ? 14.620 -0.341 -19.380 1.00 98.44 93 VAL A O 1
ATOM 709 N N . LEU A 1 94 ? 13.708 0.656 -17.586 1.00 98.38 94 LEU A N 1
ATOM 710 C CA . LEU A 1 94 ? 14.517 1.872 -17.681 1.00 98.38 94 LEU A CA 1
ATOM 711 C C . LEU A 1 94 ? 16.018 1.557 -17.570 1.00 98.38 94 LEU A C 1
ATOM 713 O O . LEU A 1 94 ? 16.825 2.102 -18.324 1.00 98.38 94 LEU A O 1
ATOM 717 N N . SER A 1 95 ? 16.386 0.659 -16.654 1.00 98.44 95 SER A N 1
ATOM 718 C CA . SER A 1 95 ? 17.775 0.235 -16.447 1.00 98.44 95 SER A CA 1
ATOM 719 C C . SER A 1 95 ? 18.334 -0.440 -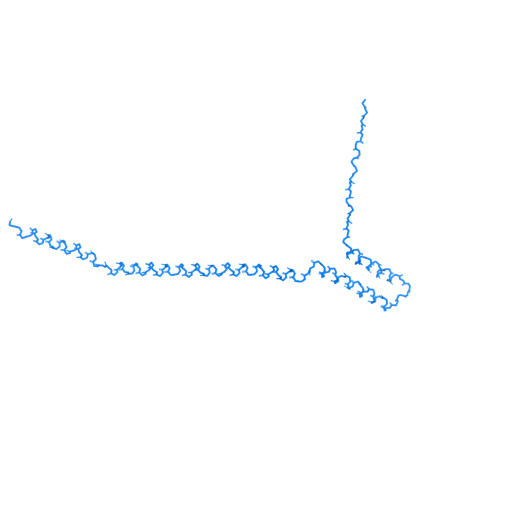17.700 1.00 98.44 95 SER A C 1
ATOM 721 O O . SER A 1 95 ? 19.374 -0.022 -18.210 1.00 98.44 95 SER A O 1
ATOM 723 N N . ARG A 1 96 ? 17.582 -1.378 -18.289 1.00 98.25 96 ARG A N 1
ATOM 724 C CA . ARG A 1 96 ? 17.946 -2.029 -19.560 1.00 98.25 96 ARG A CA 1
ATOM 725 C C . ARG A 1 96 ? 18.069 -1.031 -20.709 1.00 98.25 96 ARG A C 1
ATOM 727 O O . ARG A 1 96 ? 18.996 -1.115 -21.512 1.00 98.25 96 ARG A O 1
ATOM 734 N N . MET A 1 97 ? 17.156 -0.062 -20.793 1.00 98.19 97 MET A N 1
ATOM 735 C CA . MET A 1 97 ? 17.218 0.982 -21.815 1.00 98.19 97 MET A CA 1
ATOM 736 C C . MET A 1 97 ? 18.498 1.814 -21.670 1.00 98.19 97 MET A C 1
ATOM 738 O O . MET A 1 97 ? 19.198 2.044 -22.656 1.00 98.19 97 MET A O 1
ATOM 742 N N . ARG A 1 98 ? 18.855 2.205 -20.443 1.00 98.12 98 ARG A N 1
ATOM 743 C CA . ARG A 1 98 ? 20.089 2.947 -20.161 1.00 98.12 98 ARG A CA 1
ATOM 744 C C . ARG A 1 98 ? 21.338 2.155 -20.548 1.00 98.12 98 ARG A C 1
ATOM 746 O O . ARG A 1 98 ? 22.222 2.711 -21.196 1.00 98.12 98 ARG A O 1
ATOM 753 N N . GLU A 1 99 ? 21.390 0.872 -20.203 1.00 98.12 99 GLU A N 1
ATOM 754 C CA . GLU A 1 99 ? 22.479 -0.026 -20.606 1.00 98.12 99 GLU A CA 1
ATOM 755 C C . GLU A 1 99 ? 22.596 -0.119 -22.132 1.00 98.12 99 GLU A C 1
ATOM 757 O O . GLU A 1 99 ? 23.695 -0.017 -22.678 1.00 98.12 99 GLU A O 1
ATOM 762 N N . SER A 1 100 ? 21.469 -0.238 -22.841 1.00 97.12 100 SER A N 1
ATOM 763 C CA . SER A 1 100 ? 21.458 -0.311 -24.306 1.00 97.12 100 SER A CA 1
ATOM 764 C C . SER A 1 100 ? 21.966 0.975 -24.973 1.00 97.12 100 SER A C 1
ATOM 766 O O . SER A 1 100 ? 22.757 0.908 -25.915 1.00 97.12 100 SER A O 1
ATOM 768 N N . LEU A 1 101 ? 21.581 2.146 -24.450 1.00 97.56 101 LEU A N 1
ATOM 769 C CA . LEU A 1 101 ? 22.055 3.442 -24.938 1.00 97.56 101 LEU A CA 1
ATOM 770 C C . LEU A 1 101 ? 23.558 3.596 -24.713 1.00 97.56 101 LEU A C 1
ATOM 772 O O . LEU A 1 101 ? 24.282 3.994 -25.623 1.00 97.56 101 LEU A O 1
ATOM 776 N N . GLN A 1 102 ? 24.041 3.213 -23.532 1.00 97.19 102 GLN A N 1
ATOM 777 C CA . GLN A 1 102 ? 25.465 3.245 -23.222 1.00 97.19 102 GLN A CA 1
ATOM 778 C C . GLN A 1 102 ? 26.260 2.283 -24.117 1.00 97.19 102 GLN A C 1
ATOM 780 O O . GLN A 1 102 ? 27.343 2.624 -24.600 1.00 97.19 102 GLN A O 1
ATOM 785 N N . ALA A 1 103 ? 25.725 1.089 -24.389 1.00 96.38 103 ALA A N 1
ATOM 786 C CA . ALA A 1 103 ? 26.335 0.140 -25.311 1.00 96.38 103 ALA A CA 1
ATOM 787 C C . ALA A 1 103 ? 26.417 0.713 -26.735 1.00 96.38 103 ALA A C 1
ATOM 789 O O . ALA A 1 103 ? 27.478 0.630 -27.362 1.00 96.38 103 ALA A O 1
ATOM 790 N N . LEU A 1 104 ? 25.346 1.347 -27.219 1.00 94.94 104 LEU A N 1
ATOM 791 C CA . LEU A 1 104 ? 25.308 2.009 -28.523 1.00 94.94 104 LEU A CA 1
ATOM 792 C C . LEU A 1 104 ? 26.334 3.145 -28.616 1.00 94.94 104 LEU A C 1
ATOM 794 O O . LEU A 1 104 ? 27.130 3.170 -29.554 1.00 94.94 104 LEU A O 1
ATOM 798 N N . GLU A 1 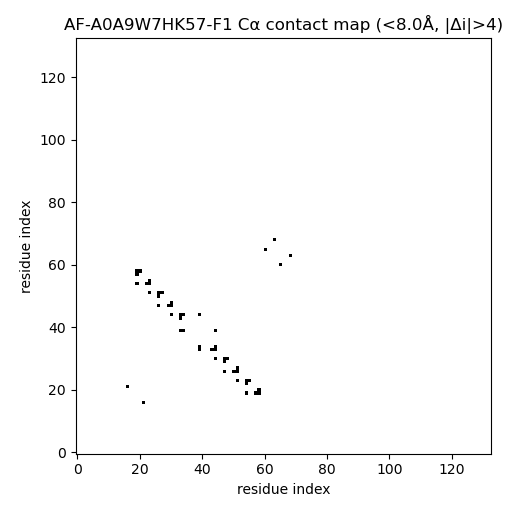105 ? 26.373 4.034 -27.624 1.00 94.00 105 GLU A N 1
ATOM 799 C CA . GLU A 1 105 ? 27.347 5.127 -27.553 1.00 94.00 105 GLU A CA 1
ATOM 800 C C . GLU A 1 105 ? 28.785 4.586 -27.555 1.00 94.00 105 GLU A C 1
ATOM 802 O O . GLU A 1 105 ? 29.642 5.042 -28.317 1.00 94.00 105 GLU A O 1
ATOM 807 N N . SER A 1 106 ? 29.047 3.535 -26.769 1.00 93.81 106 SER A N 1
ATOM 808 C CA . SER A 1 106 ? 30.356 2.876 -26.735 1.00 93.81 106 SER A CA 1
ATOM 809 C C . SER A 1 106 ? 30.746 2.273 -28.090 1.00 93.81 106 SER A C 1
ATOM 811 O O . SER A 1 106 ? 31.930 2.235 -28.437 1.00 93.81 106 SER A O 1
ATOM 813 N N . SER A 1 107 ? 29.766 1.771 -28.847 1.00 91.56 107 SER A N 1
ATOM 814 C CA . SER A 1 107 ? 29.963 1.200 -30.177 1.00 91.56 107 SER A CA 1
ATOM 815 C C . SER A 1 107 ? 30.283 2.300 -31.183 1.00 91.56 107 SER A C 1
ATOM 817 O O . SER A 1 107 ? 31.274 2.196 -31.904 1.00 91.56 107 SER A O 1
ATOM 819 N N . LEU A 1 108 ? 29.528 3.403 -31.155 1.00 88.25 108 LEU A N 1
ATOM 820 C CA . LEU A 1 108 ? 29.764 4.572 -32.000 1.00 88.25 108 LEU A CA 1
ATOM 821 C C . LEU A 1 108 ? 31.159 5.161 -31.761 1.00 88.25 108 LEU A C 1
ATOM 823 O O . LEU A 1 108 ? 31.907 5.356 -32.716 1.00 88.25 108 LEU A O 1
ATOM 827 N N . ARG A 1 109 ? 31.558 5.343 -30.493 1.00 86.38 109 ARG A N 1
ATOM 828 C CA . ARG A 1 109 ? 32.899 5.837 -30.133 1.00 86.38 109 ARG A CA 1
ATOM 829 C C . ARG A 1 109 ? 34.015 4.916 -30.632 1.00 86.38 109 ARG A C 1
ATOM 831 O O . ARG A 1 109 ? 35.062 5.389 -31.065 1.00 86.38 109 ARG A O 1
ATOM 838 N N . ARG A 1 110 ? 33.814 3.593 -30.572 1.00 85.25 110 ARG A N 1
ATOM 839 C CA . ARG A 1 110 ? 34.770 2.605 -31.109 1.00 85.25 110 ARG A CA 1
ATOM 840 C C . ARG A 1 110 ? 34.760 2.546 -32.636 1.00 85.25 110 ARG A C 1
ATOM 842 O O . ARG A 1 110 ? 35.781 2.218 -33.236 1.00 85.25 110 ARG A O 1
ATOM 849 N N . SER A 1 111 ? 33.649 2.907 -33.271 1.00 73.12 111 SER A N 1
ATOM 850 C CA . SER A 1 111 ? 33.481 2.997 -34.723 1.00 73.12 111 SER A CA 1
ATOM 851 C C . SER A 1 111 ? 34.151 4.245 -35.325 1.00 73.12 111 SER A C 1
ATOM 853 O O . SER A 1 111 ? 33.680 4.840 -36.291 1.00 73.12 111 SER A O 1
ATOM 855 N N . ASN A 1 112 ? 35.343 4.592 -34.832 1.00 61.00 112 ASN A N 1
ATOM 856 C CA . ASN A 1 112 ? 36.236 5.587 -35.434 1.00 61.00 112 ASN A CA 1
ATOM 857 C C . ASN A 1 112 ? 36.740 5.164 -36.841 1.00 61.00 112 ASN A C 1
ATOM 859 O O . ASN A 1 112 ? 37.527 5.852 -37.484 1.00 61.00 112 ASN A O 1
ATOM 863 N N . LYS A 1 113 ? 36.283 4.009 -37.348 1.00 59.81 113 LYS A N 1
ATOM 864 C CA . LYS A 1 113 ? 36.551 3.516 -38.704 1.00 59.81 113 LYS A CA 1
ATOM 865 C C . LYS A 1 113 ? 35.877 4.368 -39.789 1.00 59.81 113 LYS A C 1
ATOM 867 O O . LYS A 1 113 ? 36.380 4.376 -40.906 1.00 59.81 113 LYS A O 1
ATOM 872 N N . PHE A 1 114 ? 34.804 5.105 -39.479 1.00 58.16 114 PHE A N 1
ATOM 873 C CA . PHE A 1 114 ? 34.131 5.979 -40.453 1.00 58.16 114 PHE A CA 1
ATOM 874 C C . PHE A 1 114 ? 34.916 7.260 -40.766 1.00 58.16 114 PHE A C 1
ATOM 876 O O . PHE A 1 114 ? 34.945 7.686 -41.918 1.00 58.16 114 PHE A O 1
ATOM 883 N N . TYR A 1 115 ? 35.635 7.823 -39.791 1.00 58.66 115 TYR A N 1
ATOM 884 C CA . TYR A 1 115 ? 36.525 8.968 -40.024 1.00 58.66 115 TYR A CA 1
ATOM 885 C C . TYR A 1 115 ? 37.731 8.588 -40.895 1.00 58.66 115 TYR A C 1
ATOM 887 O O . TYR A 1 115 ? 38.181 9.375 -41.720 1.00 58.66 115 TYR A O 1
ATOM 895 N N . ARG A 1 116 ? 38.156 7.321 -40.825 1.00 62.53 116 ARG A N 1
ATOM 896 C CA . ARG A 1 116 ? 39.247 6.778 -41.638 1.00 62.53 116 ARG A CA 1
ATOM 897 C C . ARG A 1 116 ? 38.896 6.654 -43.128 1.00 62.53 116 ARG A C 1
ATOM 899 O O . ARG A 1 116 ? 39.793 6.701 -43.959 1.00 62.53 116 ARG A O 1
ATOM 906 N N . VAL A 1 117 ? 37.614 6.531 -43.490 1.00 68.56 117 VAL A N 1
ATOM 907 C CA . VAL A 1 117 ? 37.184 6.521 -44.905 1.00 68.56 117 VAL A CA 1
ATOM 908 C C . VAL A 1 117 ? 37.330 7.910 -45.523 1.00 68.56 117 VAL A C 1
ATOM 910 O O . VAL A 1 117 ? 37.838 8.028 -46.633 1.00 68.56 117 VAL A O 1
ATOM 913 N N . GLY A 1 118 ? 36.941 8.960 -44.794 1.00 75.56 118 GLY A N 1
ATOM 914 C CA . GLY A 1 118 ? 37.142 10.341 -45.239 1.00 75.56 118 GLY A CA 1
ATOM 915 C C . GLY A 1 118 ? 38.622 10.673 -45.444 1.00 75.56 118 GLY A C 1
ATOM 916 O O . GLY A 1 118 ? 38.969 11.331 -46.422 1.00 75.56 118 GLY A O 1
ATOM 917 N N . ASP A 1 119 ? 39.491 10.163 -44.571 1.00 79.69 119 ASP A N 1
ATOM 918 C CA . ASP A 1 119 ? 40.941 10.338 -44.691 1.00 79.69 119 ASP A CA 1
ATOM 919 C C . ASP A 1 119 ? 41.528 9.560 -45.880 1.00 79.69 119 ASP A C 1
ATOM 921 O O . ASP A 1 119 ? 42.296 10.137 -46.646 1.00 79.69 119 ASP A O 1
ATOM 925 N N . LEU A 1 120 ? 41.098 8.312 -46.121 1.00 81.94 120 LEU A N 1
ATOM 926 C CA . LEU A 1 120 ? 41.505 7.548 -47.313 1.00 81.94 120 LEU A CA 1
ATOM 927 C C . LEU A 1 120 ? 41.045 8.209 -48.621 1.00 81.94 120 LEU A C 1
ATOM 929 O O . LEU A 1 120 ? 41.788 8.228 -49.600 1.00 81.94 120 LEU A O 1
ATOM 933 N N . VAL A 1 121 ? 39.824 8.753 -48.658 1.00 85.94 121 VAL A N 1
ATOM 934 C CA . VAL A 1 121 ? 39.314 9.456 -49.846 1.00 85.94 121 VAL A CA 1
ATOM 935 C C . VAL A 1 121 ? 40.129 10.721 -50.107 1.00 85.94 121 VAL A C 1
ATOM 937 O O . VAL A 1 121 ? 40.468 10.986 -51.256 1.00 85.94 121 VAL A O 1
ATOM 940 N N . LYS A 1 122 ? 40.494 11.478 -49.064 1.00 86.12 122 LYS A N 1
ATOM 941 C CA . LYS A 1 122 ? 41.384 12.645 -49.189 1.00 86.12 122 LYS A CA 1
ATOM 942 C C . LYS A 1 122 ? 42.787 12.264 -49.655 1.00 86.12 122 LYS A C 1
ATOM 944 O O . LYS A 1 122 ? 43.359 12.966 -50.479 1.00 86.12 122 LYS A O 1
ATOM 949 N N . GLU A 1 123 ? 43.342 11.174 -49.137 1.00 89.38 123 GLU A N 1
ATOM 950 C CA . GLU A 1 123 ? 44.653 10.669 -49.550 1.00 89.38 123 GLU A CA 1
ATOM 951 C C . GLU A 1 123 ? 44.644 10.275 -51.035 1.00 89.38 123 GLU A C 1
ATOM 953 O O . GLU A 1 123 ? 45.511 10.702 -51.799 1.00 89.38 123 GLU A O 1
ATOM 958 N N . TYR A 1 124 ? 43.607 9.555 -51.472 1.00 87.50 124 TYR A N 1
ATOM 959 C CA . TYR A 1 124 ? 43.425 9.168 -52.869 1.00 87.50 124 TYR A CA 1
ATOM 960 C C . TYR A 1 124 ? 43.227 10.372 -53.800 1.00 87.50 124 TYR A C 1
ATOM 962 O O . TYR A 1 124 ? 43.864 10.444 -54.852 1.00 87.50 124 TYR A O 1
ATOM 970 N N . THR A 1 125 ? 42.380 11.341 -53.434 1.00 92.06 125 THR A N 1
ATOM 971 C CA . THR A 1 125 ? 42.155 12.534 -54.269 1.00 92.06 125 THR A CA 1
ATOM 972 C C . THR A 1 125 ? 43.389 13.426 -54.332 1.00 92.06 125 THR A C 1
ATOM 974 O O . THR A 1 125 ? 43.699 13.957 -55.397 1.00 92.06 125 THR A O 1
ATOM 977 N N . MET A 1 126 ? 44.140 13.550 -53.234 1.00 91.31 126 MET A N 1
ATOM 978 C CA . MET A 1 126 ? 45.404 14.285 -53.213 1.00 91.31 126 MET A CA 1
ATOM 979 C C . MET A 1 126 ? 46.463 13.609 -54.093 1.00 91.31 126 MET A C 1
ATOM 981 O O . MET A 1 126 ? 47.150 14.293 -54.851 1.00 91.31 126 MET A O 1
ATOM 985 N N . TRP A 1 127 ? 46.571 12.278 -54.035 1.00 93.44 127 TRP A N 1
ATOM 986 C CA . TRP A 1 127 ? 47.436 11.512 -54.931 1.00 93.44 127 TRP A CA 1
ATOM 987 C C . TRP A 1 127 ? 47.036 11.717 -56.398 1.00 93.44 127 TRP A C 1
ATOM 989 O O . TRP A 1 127 ? 47.876 12.090 -57.215 1.00 93.44 127 TRP A O 1
ATOM 999 N N . ALA A 1 128 ? 45.751 11.567 -56.731 1.00 90.19 128 ALA A N 1
ATOM 1000 C CA . ALA A 1 128 ? 45.259 11.707 -58.100 1.00 90.19 128 ALA A CA 1
ATOM 1001 C C . ALA A 1 128 ? 45.558 13.099 -58.684 1.00 90.19 128 ALA A C 1
ATOM 1003 O O . ALA A 1 128 ? 46.070 13.197 -59.795 1.00 90.19 128 ALA A O 1
ATOM 1004 N N . LEU A 1 129 ? 45.331 14.170 -57.915 1.00 90.69 129 LEU A N 1
ATOM 1005 C CA . LEU A 1 129 ? 45.616 15.545 -58.345 1.00 90.69 129 LEU A CA 1
ATOM 1006 C C . LEU A 1 129 ? 47.113 15.830 -58.526 1.00 90.69 129 LEU A C 1
ATOM 1008 O O . LEU A 1 129 ? 47.476 16.660 -59.350 1.00 90.69 129 LEU A O 1
ATOM 1012 N N . LYS A 1 130 ? 47.985 15.145 -57.778 1.00 85.31 130 LYS A N 1
ATOM 1013 C CA . LYS A 1 130 ? 49.445 15.299 -57.879 1.00 85.31 130 LYS A CA 1
ATOM 1014 C C . LYS A 1 130 ? 50.067 14.499 -59.029 1.00 85.31 130 LYS A C 1
ATOM 1016 O O . LYS A 1 130 ? 51.218 14.741 -59.377 1.00 85.31 130 LYS A O 1
ATOM 1021 N N . THR A 1 131 ? 49.322 13.546 -59.588 1.00 80.81 131 THR A N 1
ATOM 1022 C CA . THR A 1 131 ? 49.790 12.638 -60.648 1.00 80.81 131 THR A CA 1
ATOM 1023 C C . THR A 1 131 ? 49.251 13.025 -62.032 1.00 80.81 131 THR A C 1
ATOM 1025 O O . THR A 1 131 ? 49.611 12.391 -63.022 1.00 80.81 131 THR A O 1
ATOM 1028 N N . LEU A 1 132 ? 48.399 14.056 -62.123 1.00 65.56 132 LEU A N 1
ATOM 1029 C CA . LEU A 1 132 ? 48.009 14.643 -63.405 1.00 65.56 132 LEU A CA 1
ATOM 1030 C C . LEU A 1 132 ? 49.155 15.526 -63.948 1.00 65.56 132 LEU A C 1
ATOM 1032 O O . LEU A 1 132 ? 49.717 16.296 -63.168 1.00 65.56 132 LEU A O 1
ATOM 1036 N N . PRO A 1 133 ? 49.511 15.396 -65.241 1.00 59.34 133 PRO A N 1
ATOM 1037 C CA . PRO A 1 133 ? 50.591 16.153 -65.877 1.00 59.34 133 PRO A CA 1
ATOM 1038 C C . PRO A 1 133 ? 50.291 17.649 -66.024 1.00 59.34 133 PRO A C 1
ATOM 1040 O O . PRO A 1 133 ? 49.098 18.012 -66.158 1.00 59.34 133 PRO A O 1
#

Organism: Hibiscus trionum (NCBI:txid183268)

Mean predicted aligned error: 17.14 Å

pLDDT: mean 82.38, std 14.49, range [36.16, 98.56]

Radius of gyration: 44.05 Å; Cα contacts (8 Å, |Δi|>4): 25; chains: 1; bounding box: 107×52×117 Å

Foldseek 3Di:
DDDDPPPPDDDDDPPPPDPLRVQLVVLVVVLVVLVPDPDRDPVVNVVSVVSNVVSVVVVCCVVCVVVVVVVVVVVVVVVVVVVVVVVVVVVVVVVVVVVVVVVVVVVVVVVCVVVVVVVVVVVVVVVVVVPDD

Nearest PDB structures (foldseek):
  2efk-assembly1_A-2  TM=7.552E-01  e=6.861E+00  Homo sapiens

Secondary structure (DSSP, 8-state):
-----------PPP----HHHHHHHHHHHHHHHHHTSSS--HHHHHHHHHHHHHHHHHHHHHH--HHHHHHHHHHHHHHHHHHHHHHHHHHHHHHHHHHHHHHHHHHHHH-THHHHHHHHHHHHHHHHHHH--